Protein 1SFP (pdb70)

Secondary structure (DSSP, 8-state):
--EE-SS-EEE--SEEEEE---SS-SEEEEEEE--TT-EEEEEEEEEE--TTTEEEEEESSSTTSPEEEEESEEEEEEEE-SSSEEEEEEEE-TTSPPPP-EEEEEEES--

Solvent-accessible surface area: 5998 Å² total; per-residue (Å²): 130,75,142,28,62,98,28,10,36,117,8,133,76,60,20,0,11,0,4,9,25,160,22,119,115,45,82,1,46,0,10,0,57,6,62,125,163,64,45,0,81,0,26,1,98,159,1,138,11,61,76,126,82,6,17,0,26,0,7,28,11,98,72,87,33,98,80,76,15,143,29,25,124,31,54,133,29,85,37,116,3,86,35,25,42,0,0,0,43,4,56,26,98,94,165,30,103,12,29,131,2,62,0,48,2,64,13,22,81,96,113

Sequence (111 aa):
LPRNTNCGGILKEESGVIATYYGPKTNCVWTIQMPPEYHVRVSIQYLQLNCNKESLEIIDGLPGSPVLGKICEGSLMDYRSSGSIMTVKYIREPEHPASFYEVLYFQDPQA

Foldseek 3Di:
DAEDQDQEDEAEDQKYKYKHHFDQDFKGKHKYFYPWVWKKKKFFAWAAADVVFKWKWKAQAPPVGDTPDTDHGDGGDMDIHPTGMMMMMMGGHSVDGGDIGMMMMHIVPGD

CATH classification: 2.60.120.290

Nearest PDB structures (foldseek):
  1sfp-assembly1_A-2  TM=1.004E+00  e=3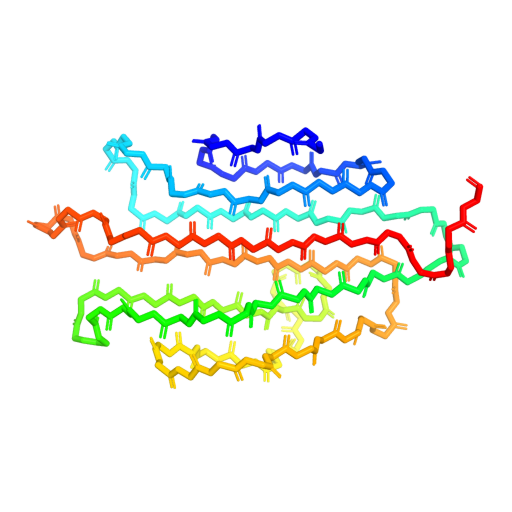.758E-27  Bos taurus
  1spp-assembly1_A  TM=9.540E-01  e=2.477E-16  Sus scrofa
  1spp-assembly1_B  TM=9.251E-01  e=1.235E-13  Sus scrofa
  7b01-assembly1_A  TM=8.034E-01  e=1.778E-03  Escherichia coli
  5azy-assembly3_A  TM=5.639E-01  e=2.150E-03  Rattus norvegicus

Radius of gyration: 13.08 Å; Cα contacts (8 Å, |Δi|>4): 276; chains: 1; bounding box: 26×26×41 Å

B-factor: mean 29.89, std 19.71, range [5.8, 161.91]

Structure (mmCIF, N/CA/C/O backbone):
data_1SFP
#
_entry.id   1SFP
#
_cell.length_a   41.550
_cell.length_b   52.440
_cell.length_c   48.190
_cell.angle_alpha   90.00
_cell.angle_beta   90.00
_cell.angle_gamma   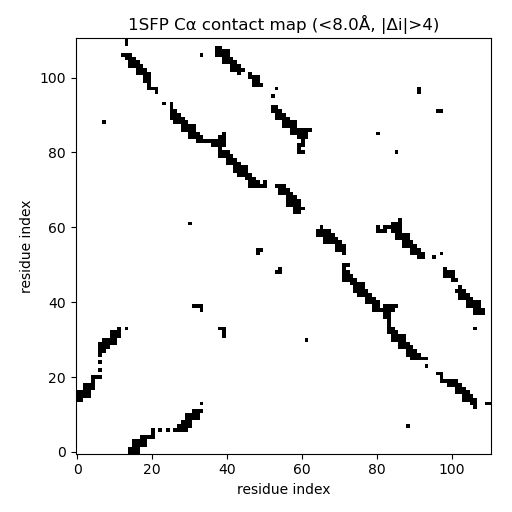90.00
#
_symmetry.space_group_name_H-M   'P 21 21 2'
#
loop_
_entity.id
_entity.type
_entity.pdbx_description
1 polymer ASFP
2 water water
#
loop_
_atom_site.group_PDB
_atom_site.id
_atom_site.type_symbol
_atom_site.label_atom_id
_atom_site.label_alt_id
_atom_site.label_comp_id
_atom_site.label_asym_id
_atom_site.label_entity_id
_atom_site.label_seq_id
_atom_site.pdbx_PDB_ins_code
_atom_site.Cartn_x
_atom_site.Cartn_y
_atom_site.Cartn_z
_atom_site.occupancy
_atom_site.B_iso_or_equiv
_atom_site.auth_seq_id
_atom_site.auth_comp_id
_atom_site.auth_asym_id
_atom_site.auth_atom_id
_atom_site.pdbx_PDB_model_num
ATOM 1 N N . LEU A 1 4 ? 0.389 23.904 6.733 1.00 63.40 4 LEU A N 1
ATOM 2 C CA . LEU A 1 4 ? -0.609 22.949 6.266 1.00 48.78 4 LEU A CA 1
ATOM 3 C C . LEU A 1 4 ? -1.935 23.108 6.999 1.00 47.39 4 LEU A C 1
ATOM 4 O O . LEU A 1 4 ? -1.999 23.122 8.232 1.00 44.93 4 LEU A O 1
ATOM 9 N N . PRO A 1 5 ? -2.999 23.199 6.207 1.00 45.67 5 PRO A N 1
ATOM 10 C CA . PRO A 1 5 ? -4.341 23.365 6.778 1.00 45.82 5 PRO A CA 1
ATOM 11 C C . PRO A 1 5 ? -4.616 22.242 7.781 1.00 52.80 5 PRO A C 1
ATOM 12 O O . PRO A 1 5 ? -4.520 21.063 7.443 1.00 43.24 5 PRO A O 1
ATOM 16 N N . ARG A 1 6 ? -4.908 22.656 9.003 1.00 34.29 6 ARG A N 1
ATOM 17 C CA . ARG A 1 6 ? -5.208 21.757 10.118 1.00 33.73 6 ARG A CA 1
ATOM 18 C C . ARG A 1 6 ? -6.720 21.582 10.255 1.00 56.29 6 ARG A C 1
ATOM 19 O O . ARG A 1 6 ? -7.457 22.573 10.306 1.00 56.46 6 ARG A O 1
ATOM 27 N N . ASN A 1 7 ? -7.197 20.338 10.254 1.00 34.65 7 ASN A N 1
ATOM 28 C CA . ASN A 1 7 ? -8.601 20.012 10.442 1.00 33.64 7 ASN A CA 1
ATOM 29 C C . ASN A 1 7 ? -8.822 19.405 11.828 1.00 44.13 7 ASN A C 1
ATOM 30 O O . ASN A 1 7 ? -8.207 18.398 12.182 1.00 37.26 7 ASN A O 1
ATOM 35 N N . THR A 1 8 ? -9.687 20.029 12.627 1.00 20.80 8 THR A N 1
ATOM 36 C CA . THR A 1 8 ? -9.970 19.496 13.951 1.00 24.63 8 THR A CA 1
ATOM 37 C C . THR A 1 8 ? -11.477 19.397 14.194 1.00 36.59 8 THR A C 1
ATOM 38 O O . THR A 1 8 ? -11.888 19.328 15.351 1.00 39.55 8 THR A O 1
ATOM 42 N N . ASN A 1 9 ? -12.240 19.347 13.114 1.00 41.11 9 ASN A N 1
ATOM 43 C CA . ASN A 1 9 ? -13.674 19.086 13.108 1.00 20.92 9 ASN A CA 1
ATOM 44 C C . ASN A 1 9 ? -13.897 17.601 13.361 1.00 30.82 9 ASN A C 1
ATOM 45 O O . ASN A 1 9 ? -12.977 16.793 13.191 1.00 27.62 9 ASN A O 1
ATOM 50 N N . CYS A 1 10 ? -15.111 17.218 13.769 1.00 22.32 10 CYS A N 1
ATOM 51 C CA . CYS A 1 10 ? -15.323 15.780 13.918 1.00 14.85 10 CYS A CA 1
ATOM 52 C C . CYS A 1 10 ? -15.708 15.192 12.568 1.00 33.22 10 CYS A C 1
ATOM 53 O O . CYS A 1 10 ? -16.873 14.966 12.247 1.00 20.64 10 CYS A O 1
ATOM 56 N N . GLY A 1 11 ? -14.679 14.917 11.757 1.00 16.17 11 GLY A N 1
ATOM 57 C CA . GLY A 1 11 ? -14.970 14.313 10.464 1.00 11.58 11 GLY A CA 1
ATOM 58 C C . GLY A 1 11 ? -15.250 15.344 9.393 1.00 12.37 11 GLY A C 1
ATOM 59 O O . GLY A 1 11 ? -15.233 16.553 9.636 1.00 18.51 11 GLY A O 1
ATOM 60 N N . GLY A 1 12 ? -15.532 14.846 8.197 1.00 14.05 12 GLY A N 1
ATOM 61 C CA . GLY A 1 12 ? -15.837 15.681 7.058 1.00 18.55 12 GLY A CA 1
ATOM 62 C C . GLY A 1 12 ? -15.160 15.154 5.809 1.00 16.65 12 GLY A C 1
ATOM 63 O O . GLY A 1 12 ? -14.224 14.368 5.908 1.00 17.70 12 GLY A O 1
ATOM 64 N N . ILE A 1 13 ? -15.589 15.588 4.638 1.00 15.89 13 ILE A N 1
ATOM 65 C CA . ILE A 1 13 ? -14.884 15.271 3.397 1.00 11.40 13 ILE A CA 1
ATOM 66 C C . ILE A 1 13 ? -13.802 16.315 3.146 1.00 16.95 13 ILE A C 1
ATOM 67 O O . ILE A 1 13 ? -14.103 17.501 3.211 1.00 16.57 13 ILE A O 1
ATOM 72 N N . LEU A 1 14 ? -12.566 15.872 2.951 1.00 12.91 14 LEU A N 1
ATOM 73 C CA . LEU A 1 14 ? -11.389 16.734 2.838 1.00 13.90 14 LEU A CA 1
ATOM 74 C C . LEU A 1 14 ? -10.864 16.670 1.406 1.00 13.69 14 LEU A C 1
ATOM 75 O O . LEU A 1 14 ? -10.776 15.579 0.844 1.00 17.71 14 LEU A O 1
ATOM 80 N N . LYS A 1 15 ? -10.616 17.806 0.761 1.00 13.72 15 LYS A N 1
ATOM 81 C CA . LYS A 1 15 ? -10.174 17.784 -0.634 1.00 14.92 15 LYS A CA 1
ATOM 82 C C . LYS A 1 15 ? -8.877 18.570 -0.830 1.00 19.72 15 LYS A C 1
ATOM 83 O O . LYS A 1 15 ? -8.511 18.912 -1.959 1.00 18.27 15 LYS A O 1
ATOM 89 N N . GLU A 1 16 ? -8.219 18.960 0.249 1.00 17.72 16 GLU A N 1
ATOM 90 C CA . GLU A 1 16 ? -6.995 19.769 0.135 1.00 18.80 16 GLU A CA 1
ATOM 91 C C . GLU A 1 16 ? -5.864 18.882 -0.405 1.00 16.54 16 GLU A C 1
ATOM 92 O O . GLU A 1 16 ? -5.871 17.686 -0.143 1.00 16.71 16 GLU A O 1
ATOM 101 N N . GLU A 1 17 ? -4.918 19.432 -1.138 1.00 11.81 17 GLU A N 1
ATOM 102 C CA . GLU A 1 17 ? -3.820 18.670 -1.733 1.00 20.95 17 GLU A CA 1
ATOM 103 C C . GLU A 1 17 ? -2.857 18.197 -0.648 1.00 13.80 17 GLU A C 1
ATOM 104 O O . GLU A 1 17 ? -2.128 17.226 -0.832 1.00 19.34 17 GLU A O 1
ATOM 110 N N . SER A 1 18 ? -2.936 18.833 0.515 1.00 17.10 18 SER A N 1
ATOM 111 C CA . SER A 1 18 ? -2.212 18.360 1.689 1.00 13.45 18 SER A CA 1
ATOM 112 C C . SER A 1 18 ? -2.811 18.966 2.941 1.00 13.62 18 SER A C 1
ATOM 113 O O . SER A 1 18 ? -3.300 20.093 2.949 1.00 18.90 18 SER A O 1
ATOM 116 N N . GLY A 1 19 ? -2.737 18.268 4.072 1.00 13.14 19 GLY A N 1
ATOM 117 C CA . GLY A 1 19 ? -3.328 18.869 5.266 1.00 10.28 19 GLY A CA 1
ATOM 118 C C . GLY A 1 19 ? -2.991 18.047 6.482 1.00 16.49 19 GLY A C 1
ATOM 119 O O . GLY A 1 19 ? -2.262 17.043 6.380 1.00 20.00 19 GLY A O 1
ATOM 120 N N . VAL A 1 20 ? -3.535 18.477 7.607 1.00 11.07 20 VAL A N 1
ATOM 121 C CA . VAL A 1 20 ? -3.386 17.751 8.857 1.00 16.91 20 VAL A CA 1
ATOM 122 C C . VAL A 1 20 ? -4.744 17.506 9.516 1.00 23.06 20 VAL A C 1
ATOM 123 O O . VAL A 1 20 ? -5.593 18.382 9.576 1.00 23.49 20 VAL A O 1
ATOM 127 N N . ILE A 1 21 ? -4.938 16.295 10.015 1.00 14.48 21 ILE A N 1
ATOM 128 C CA . ILE A 1 21 ? -6.055 15.974 10.886 1.00 15.53 21 ILE A CA 1
ATOM 129 C C . ILE A 1 21 ? -5.575 15.864 12.317 1.00 19.82 21 ILE A C 1
ATOM 130 O O . ILE A 1 21 ? -4.655 15.112 12.654 1.00 18.89 21 ILE A O 1
ATOM 135 N N . ALA A 1 22 ? -6.128 16.685 13.209 1.00 13.76 22 ALA A N 1
ATOM 136 C CA . ALA A 1 22 ? -5.613 16.571 14.592 1.00 11.46 22 ALA A CA 1
ATOM 137 C C . ALA A 1 22 ? -6.814 16.422 15.516 1.00 25.54 22 ALA A C 1
ATOM 138 O O . ALA A 1 22 ? -7.946 16.562 15.049 1.00 20.85 22 ALA A O 1
ATOM 140 N N . THR A 1 23 ? -6.537 16.123 16.773 1.00 19.24 23 THR A N 1
ATOM 141 C CA . THR A 1 23 ? -7.552 15.776 17.743 1.00 26.49 23 THR A CA 1
ATOM 142 C C . THR A 1 23 ? -8.753 16.717 17.751 1.00 24.02 23 THR A C 1
ATOM 143 O O . THR A 1 23 ? -8.628 17.929 17.914 1.00 21.17 23 THR A O 1
ATOM 147 N N . TYR A 1 24 ? -9.949 16.150 17.656 1.00 21.84 24 TYR A N 1
ATOM 148 C CA . TYR A 1 24 ? -11.181 16.917 17.888 1.00 21.94 24 TYR A CA 1
ATOM 149 C C . TYR A 1 24 ? -11.577 16.780 19.356 1.00 22.66 24 TYR A C 1
ATOM 150 O O . TYR A 1 24 ? -11.586 15.658 19.866 1.00 21.88 24 TYR A O 1
ATOM 159 N N . TYR A 1 25 ? -11.883 17.884 20.039 1.00 28.14 25 TYR A N 1
ATOM 160 C CA . TYR A 1 25 ? -12.148 17.848 21.477 1.00 36.84 25 TYR A CA 1
ATOM 161 C C . TYR A 1 25 ? -13.609 17.989 21.869 1.00 32.64 25 TYR A C 1
ATOM 162 O O . TYR A 1 25 ? -13.931 18.128 23.056 1.00 27.85 25 TYR A O 1
ATOM 171 N N . GLY A 1 26 ? -14.569 17.894 20.954 1.00 33.51 26 GLY A N 1
ATOM 172 C CA . GLY A 1 26 ? -15.964 18.029 21.351 1.00 31.60 26 GLY A CA 1
ATOM 173 C C . GLY A 1 26 ? -16.630 16.748 21.794 1.00 28.17 26 GLY A C 1
ATOM 174 O O . GLY A 1 26 ? -15.957 15.734 21.984 1.00 24.38 26 GLY A O 1
ATOM 175 N N . PRO A 1 27 ? -17.953 16.805 21.998 1.00 22.53 27 PRO A N 1
ATOM 176 C CA . PRO A 1 27 ? -18.692 15.708 22.619 1.00 27.75 27 PRO A CA 1
ATOM 177 C C . PRO A 1 27 ? -18.854 14.462 21.767 1.00 14.90 27 PRO A C 1
ATOM 178 O O . PRO A 1 27 ? -19.053 13.367 22.297 1.00 20.87 27 PRO A O 1
ATOM 182 N N . LYS A 1 28 ? -18.762 14.574 20.440 1.00 25.46 28 LYS A N 1
ATOM 183 C CA . LYS A 1 28 ? -18.954 13.419 19.553 1.00 22.89 28 LYS A CA 1
ATOM 184 C C . LYS A 1 28 ? -17.894 12.356 19.802 1.00 25.33 28 LYS A C 1
ATOM 185 O O . LYS A 1 28 ? -16.762 12.715 20.161 1.00 25.05 28 LYS A O 1
ATOM 191 N N . THR A 1 29 ? -18.224 11.083 19.633 1.00 24.31 29 THR A N 1
ATOM 192 C CA . THR A 1 29 ? -17.287 10.014 19.986 1.00 23.19 29 THR A CA 1
ATOM 193 C C . THR A 1 29 ? -16.789 9.197 18.796 1.00 26.47 29 THR A C 1
ATOM 194 O O . THR A 1 29 ? -16.035 8.229 18.944 1.00 33.84 29 THR A O 1
ATOM 198 N N . ASN A 1 30 ? -17.238 9.547 17.608 1.00 21.25 30 ASN A N 1
ATOM 199 C CA . ASN A 1 30 ? -16.972 8.840 16.354 1.00 22.53 30 ASN A CA 1
ATOM 200 C C . ASN A 1 30 ? -16.713 9.890 15.275 1.00 27.70 30 ASN A C 1
ATOM 201 O O . ASN A 1 30 ? -17.668 10.586 14.910 1.00 25.88 30 ASN A O 1
ATOM 206 N N . CYS A 1 31 ? -15.498 10.078 14.782 1.00 18.81 31 CYS A N 1
ATOM 207 C CA . CYS A 1 31 ? -15.271 11.082 13.744 1.00 15.13 31 CYS A CA 1
ATOM 208 C C . CYS A 1 31 ? -14.705 10.389 12.508 1.00 23.31 31 CYS A C 1
ATOM 209 O O . CYS A 1 31 ? -13.799 9.559 12.639 1.00 16.80 31 CYS A O 1
ATOM 212 N N . VAL A 1 32 ? -15.273 10.744 11.369 1.00 14.51 32 VAL A N 1
ATOM 213 C CA . VAL A 1 32 ? -14.937 10.029 10.133 1.00 20.16 32 VAL A CA 1
ATOM 214 C C . VAL A 1 32 ? -14.470 11.035 9.087 1.00 16.83 32 VAL A C 1
ATOM 215 O O . VAL A 1 32 ? -15.285 11.837 8.636 1.00 14.14 32 VAL A O 1
ATOM 219 N N . TRP A 1 33 ? -13.161 11.026 8.775 1.00 15.23 33 TRP A N 1
ATOM 220 C CA . TRP A 1 33 ? -12.650 11.986 7.793 1.00 18.13 33 TRP A CA 1
ATOM 221 C C . TRP A 1 33 ? -12.453 11.245 6.471 1.00 19.46 33 TRP A C 1
ATOM 222 O O . TRP A 1 33 ? -11.814 10.199 6.436 1.00 17.01 33 TRP A O 1
AT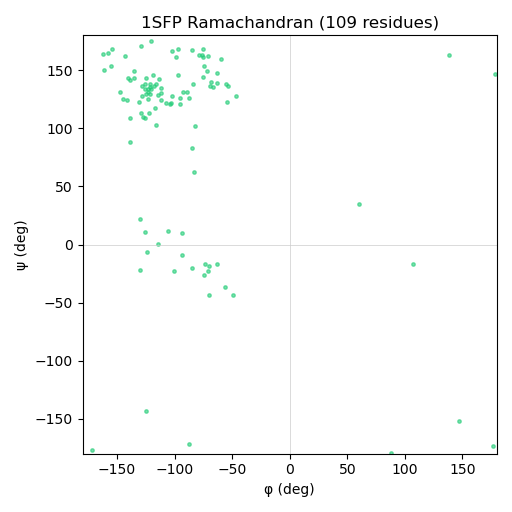OM 233 N N . THR A 1 34 ? -13.021 11.774 5.396 1.00 11.69 34 THR A N 1
ATOM 234 C CA . THR A 1 34 ? -12.848 11.071 4.114 1.00 15.62 34 THR A CA 1
ATOM 235 C C . THR A 1 34 ? -12.085 11.975 3.157 1.00 18.41 34 THR A C 1
ATOM 236 O O . THR A 1 34 ? -12.555 13.068 2.824 1.00 15.90 34 THR A O 1
ATOM 240 N N . ILE A 1 35 ? -10.902 11.499 2.772 1.00 12.33 35 ILE A N 1
ATOM 241 C CA . ILE A 1 35 ? -10.054 12.334 1.923 1.00 13.85 35 ILE A CA 1
ATOM 242 C C . ILE A 1 35 ? -10.272 11.955 0.468 1.00 17.21 35 ILE A C 1
ATOM 243 O O . ILE A 1 35 ? -10.158 10.800 0.063 1.00 13.93 35 ILE A O 1
ATOM 248 N N . GLN A 1 36 ? -10.696 12.935 -0.331 1.00 9.55 36 GLN A N 1
ATOM 249 C CA . GLN A 1 36 ? -11.100 12.638 -1.704 1.00 14.00 36 GLN A CA 1
ATOM 250 C C . GLN A 1 36 ? -10.281 13.435 -2.717 1.00 17.28 36 GLN A C 1
ATOM 251 O O . GLN A 1 36 ? -10.447 14.651 -2.826 1.00 17.75 36 GLN A O 1
ATOM 260 N N . MET A 1 37 ? -9.477 12.708 -3.486 1.00 16.38 37 MET A N 1
ATOM 261 C CA . MET A 1 37 ? -8.591 13.345 -4.450 1.00 15.36 37 MET A CA 1
ATOM 262 C C . MET A 1 37 ? -9.196 13.213 -5.838 1.00 17.12 37 MET A C 1
ATOM 263 O O . MET A 1 37 ? -10.090 12.377 -6.002 1.00 21.73 37 MET A O 1
ATOM 268 N N . PRO A 1 38 ? -8.684 13.955 -6.807 1.00 23.48 38 PRO A N 1
ATOM 269 C CA . PRO A 1 38 ? -9.162 13.814 -8.190 1.00 22.20 38 PRO A CA 1
ATOM 270 C C . PRO A 1 38 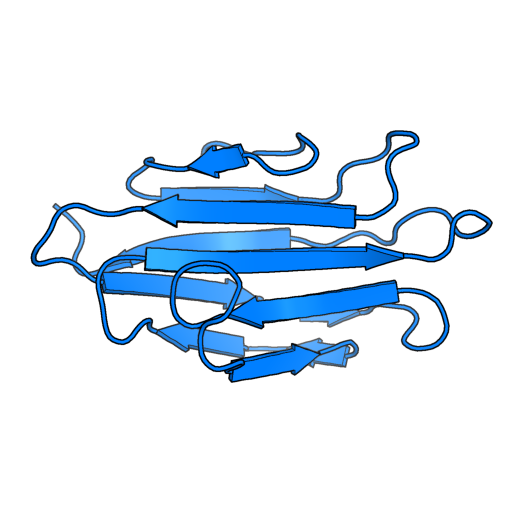? -8.956 12.398 -8.697 1.00 31.51 38 PRO A C 1
ATOM 271 O O . PRO A 1 38 ? -8.207 11.591 -8.138 1.00 30.46 38 PRO A O 1
ATOM 275 N N . PRO A 1 39 ? -9.718 12.076 -9.735 1.00 55.63 39 PRO A N 1
ATOM 276 C CA . PRO A 1 39 ? -9.789 10.705 -10.232 1.00 52.84 39 PRO A CA 1
ATOM 277 C C . PRO A 1 39 ? -8.475 10.006 -10.466 1.00 44.52 39 PRO A C 1
ATOM 278 O O . PRO A 1 39 ? -8.303 8.813 -10.145 1.00 43.49 39 PRO A O 1
ATOM 282 N N . GLU A 1 40 ? -7.437 10.607 -11.062 1.00 33.18 40 GLU A N 1
ATOM 283 C CA . GLU A 1 40 ? -6.331 9.643 -11.288 1.00 56.25 40 GLU A CA 1
ATOM 284 C C . GLU A 1 40 ? -5.299 9.630 -10.176 1.00 37.57 40 GLU A C 1
ATOM 285 O O . GLU A 1 40 ? -4.234 9.023 -10.284 1.00 35.22 40 GLU A O 1
ATOM 291 N N . TYR A 1 41 ? -5.596 10.299 -9.066 1.00 20.17 41 TYR A N 1
ATOM 292 C CA . TYR A 1 41 ? -4.640 10.444 -7.983 1.00 17.54 41 TYR A CA 1
ATOM 293 C C . TYR A 1 41 ? -4.830 9.430 -6.878 1.00 22.05 41 TYR A C 1
ATOM 294 O O . TYR A 1 41 ? -5.824 8.717 -6.799 1.00 23.13 41 TYR A O 1
ATOM 303 N N . HIS A 1 42 ? -3.840 9.359 -5.992 1.00 13.98 42 HIS A N 1
ATOM 304 C CA . HIS A 1 42 ? -3.953 8.545 -4.794 1.00 16.16 42 HIS A CA 1
ATOM 305 C C . HIS A 1 42 ? -3.801 9.464 -3.591 1.00 10.03 42 HIS A C 1
ATOM 306 O O . HIS A 1 42 ? -3.547 10.661 -3.710 1.00 15.69 42 HIS A O 1
ATOM 313 N N . VAL A 1 43 ? -3.994 8.832 -2.441 1.00 14.69 43 VAL A N 1
ATOM 314 C CA . VAL A 1 43 ? -3.833 9.583 -1.203 1.00 12.39 43 VAL A CA 1
ATOM 315 C C . VAL A 1 43 ? -2.683 8.938 -0.427 1.00 13.12 43 VAL A C 1
ATOM 316 O O . VAL A 1 43 ? -2.669 7.727 -0.281 1.00 16.39 43 VAL A O 1
ATOM 320 N N . ARG A 1 44 ? -1.802 9.760 0.127 1.00 12.33 44 ARG A N 1
ATOM 321 C CA . ARG A 1 44 ? -0.787 9.171 1.004 1.00 17.29 44 ARG A CA 1
ATOM 322 C C . ARG A 1 44 ? -1.073 9.636 2.420 1.00 19.05 44 ARG A C 1
ATOM 323 O O . ARG A 1 44 ? -1.432 10.796 2.653 1.00 18.10 44 ARG A O 1
ATOM 331 N N . VAL A 1 45 ? -1.023 8.742 3.395 1.00 13.63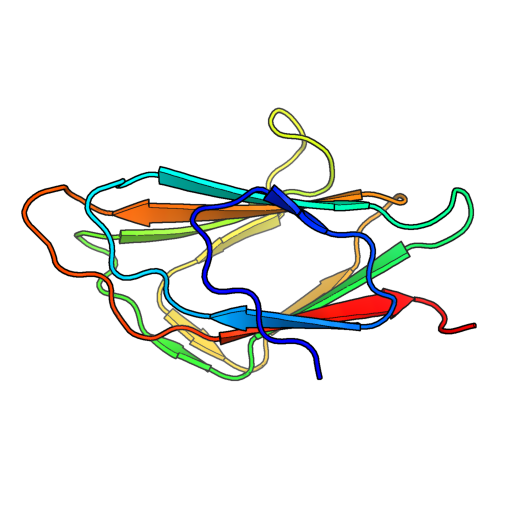 45 VAL A N 1
ATOM 332 C CA . VAL A 1 45 ? -1.315 9.162 4.772 1.00 13.00 45 VAL A CA 1
ATOM 333 C C . VAL A 1 45 ? -0.107 8.802 5.639 1.00 24.68 45 VAL A C 1
ATOM 334 O O . VAL A 1 45 ? 0.367 7.675 5.506 1.00 22.72 45 VAL A O 1
ATOM 338 N N . SER A 1 46 ? 0.377 9.740 6.442 1.00 18.05 46 SER A N 1
ATOM 339 C CA . SER A 1 46 ? 1.534 9.515 7.297 1.00 18.71 46 SER A CA 1
ATOM 340 C C . SER A 1 46 ? 1.216 9.843 8.756 1.00 19.94 46 SER A C 1
ATOM 341 O O . SER A 1 46 ? 0.688 10.912 9.081 1.00 19.98 46 SER A O 1
ATOM 344 N N . ILE A 1 47 ? 1.622 8.943 9.639 1.00 12.59 47 ILE A N 1
ATOM 345 C CA . ILE A 1 47 ? 1.498 9.163 11.080 1.00 9.72 47 ILE A CA 1
ATOM 346 C C . ILE A 1 47 ? 2.863 8.934 11.720 1.00 20.84 47 ILE A C 1
ATOM 347 O O . ILE A 1 47 ? 3.355 7.805 11.750 1.00 19.64 47 ILE A O 1
ATOM 352 N N . GLN A 1 48 ? 3.511 9.987 12.186 1.00 17.54 48 GLN A N 1
ATOM 353 C CA . GLN A 1 48 ? 4.884 9.892 12.677 1.00 19.00 48 GLN A CA 1
ATOM 354 C C . GLN A 1 48 ? 4.997 9.124 13.980 1.00 20.12 48 GLN A C 1
ATOM 355 O O . GLN A 1 48 ? 5.890 8.316 14.239 1.00 26.85 48 GLN A O 1
ATOM 361 N N . TYR A 1 49 ? 4.067 9.417 14.881 1.00 16.46 49 TYR A N 1
ATOM 362 C CA . TYR A 1 49 ? 4.031 8.769 16.182 1.00 15.49 49 TYR A CA 1
ATOM 363 C C . TYR A 1 49 ? 2.574 8.648 16.603 1.00 23.11 49 TYR A C 1
ATOM 364 O O . TYR A 1 49 ? 1.853 9.650 16.566 1.00 22.10 49 TYR A O 1
ATOM 373 N N . LEU A 1 50 ? 2.148 7.488 17.039 1.00 19.57 50 LEU A N 1
ATOM 374 C CA . LEU A 1 50 ? 0.778 7.430 17.562 1.00 22.23 50 LEU A CA 1
ATOM 375 C C . LEU A 1 50 ? 0.773 6.792 18.938 1.00 26.57 50 LEU A C 1
ATOM 376 O O . LEU A 1 50 ? 1.291 5.690 19.170 1.00 21.32 50 LEU A O 1
ATOM 381 N N . GLN A 1 51 ? 0.158 7.474 19.909 1.00 16.55 51 GLN A N 1
ATOM 382 C CA . GLN A 1 51 ? 0.091 6.826 21.226 1.00 17.18 51 GLN A CA 1
ATOM 383 C C . GLN A 1 51 ? -1.287 7.043 21.856 1.00 31.24 51 GLN A C 1
ATOM 384 O O . GLN A 1 51 ? -1.485 7.999 22.598 1.00 26.75 51 GLN A O 1
ATOM 390 N N . LEU A 1 52 ? -2.221 6.159 21.560 1.00 19.71 52 LEU A N 1
ATOM 391 C CA . LEU A 1 52 ? -3.577 6.148 22.080 1.00 21.96 52 LEU A CA 1
ATOM 392 C C . LEU A 1 52 ? -3.758 5.167 23.232 1.00 30.26 52 LEU A C 1
ATOM 393 O O . LEU A 1 52 ? -2.974 4.244 23.433 1.00 34.30 52 LEU A O 1
ATOM 398 N N . ASN A 1 53 ? -4.821 5.329 24.019 1.00 25.92 53 ASN A N 1
ATOM 399 C CA . ASN A 1 53 ? -5.189 4.302 24.986 1.00 25.25 53 ASN A CA 1
ATOM 400 C C . ASN A 1 53 ? -5.985 3.216 24.263 1.00 35.74 53 ASN A C 1
ATOM 401 O O . ASN A 1 53 ? -7.176 3.369 23.984 1.00 30.52 53 ASN A O 1
ATOM 406 N N . CYS A 1 54 ? -5.356 2.091 23.949 1.00 27.05 54 CYS A N 1
ATOM 407 C CA . CYS A 1 54 ? -6.038 1.098 23.122 1.00 30.39 54 CYS A CA 1
ATOM 408 C C . CYS A 1 54 ? -7.266 0.539 23.814 1.00 30.98 54 CYS A C 1
ATOM 409 O O . CYS A 1 54 ? -8.148 -0.026 23.166 1.00 33.58 54 CYS A O 1
ATOM 413 N N . ASN A 1 55 ? -7.392 0.718 25.132 1.00 28.49 55 ASN A N 1
ATOM 414 C CA . ASN A 1 55 ? -8.612 0.266 25.797 1.00 43.60 55 ASN A CA 1
ATOM 415 C C . ASN A 1 55 ? -9.800 1.176 25.525 1.00 41.65 55 ASN A C 1
ATOM 416 O O . ASN A 1 55 ? -10.956 0.780 25.676 1.00 38.58 55 ASN A O 1
ATOM 421 N N . LYS A 1 56 ? -9.566 2.456 25.230 1.00 35.49 56 LYS A N 1
ATOM 422 C CA . LYS A 1 56 ? -10.719 3.353 25.180 1.00 24.99 56 LYS A CA 1
ATOM 423 C C . LYS A 1 56 ? -10.871 4.078 23.861 1.00 29.34 56 LYS A C 1
ATOM 424 O O . LYS A 1 56 ? -11.829 4.826 23.631 1.00 24.20 56 LYS A O 1
ATOM 430 N N . GLU A 1 57 ? -9.904 3.945 22.959 1.00 33.52 57 GLU A N 1
ATOM 431 C CA . GLU A 1 57 ? -10.031 4.696 21.703 1.00 28.90 57 GLU A CA 1
ATOM 432 C C . GLU A 1 57 ? -9.194 4.035 20.621 1.00 31.20 57 GLU A C 1
ATOM 433 O O . GLU A 1 57 ? -8.349 3.189 20.924 1.00 28.67 57 GLU A O 1
ATOM 439 N N . SER A 1 58 ? -9.437 4.387 19.360 1.00 21.45 58 SER A N 1
ATOM 440 C CA . SER A 1 58 ? -8.591 3.835 18.311 1.00 21.01 58 SER A CA 1
ATOM 441 C C . SER A 1 58 ? -8.727 4.660 17.039 1.00 24.52 58 SER A C 1
ATOM 442 O O . SER A 1 58 ? -9.662 5.437 16.896 1.00 21.00 58 SER A O 1
ATOM 445 N N . LEU A 1 59 ? -7.754 4.440 16.163 1.00 21.22 59 LEU A N 1
ATOM 446 C CA . LEU A 1 59 ? -7.762 5.087 14.851 1.00 13.35 59 LEU A CA 1
ATOM 447 C C . LEU A 1 59 ? -7.749 3.977 13.802 1.00 23.31 59 LEU A C 1
ATOM 448 O O . LEU A 1 59 ? -7.034 2.992 13.987 1.00 20.75 59 LEU A O 1
ATOM 453 N N . GLU A 1 60 ? -8.579 4.114 12.776 1.00 17.64 60 GLU A N 1
ATOM 454 C CA . GLU A 1 60 ? -8.707 3.127 11.716 1.00 17.97 60 GLU A CA 1
ATOM 455 C C . GLU A 1 60 ? -8.497 3.790 10.367 1.00 21.97 60 GLU A C 1
ATOM 456 O O . GLU A 1 60 ? -8.944 4.907 10.098 1.00 17.42 60 GLU A O 1
ATOM 462 N N . ILE A 1 61 ? -7.756 3.079 9.522 1.00 13.92 61 ILE A N 1
ATOM 463 C CA . ILE A 1 61 ? -7.467 3.622 8.192 1.00 10.33 61 ILE A CA 1
ATOM 464 C C . ILE A 1 61 ? -8.172 2.680 7.216 1.00 12.66 61 ILE A C 1
ATOM 465 O O . ILE A 1 61 ? -8.000 1.465 7.348 1.00 15.37 61 ILE A O 1
ATOM 470 N N . ILE A 1 62 ? -8.952 3.264 6.335 1.00 14.41 62 ILE A N 1
ATOM 471 C CA . ILE A 1 62 ? -9.827 2.525 5.428 1.00 9.63 62 ILE A CA 1
ATOM 472 C C . ILE A 1 62 ? -9.546 2.921 3.984 1.00 11.45 62 ILE A C 1
ATOM 473 O O . ILE A 1 62 ? -9.380 4.110 3.699 1.00 13.38 62 ILE A O 1
ATOM 478 N N . ASP A 1 63 ? -9.345 1.880 3.175 1.00 14.49 63 ASP A N 1
ATOM 479 C CA . ASP A 1 63 ? -8.907 2.074 1.797 1.00 11.55 63 ASP A CA 1
ATOM 480 C C . ASP A 1 63 ? -10.103 2.386 0.903 1.00 18.86 63 ASP A C 1
ATOM 481 O O . ASP A 1 63 ? -10.379 1.614 -0.008 1.00 17.17 63 ASP A O 1
ATOM 486 N N . GLY A 1 64 ? -10.783 3.505 1.158 1.00 12.02 64 GLY A N 1
ATOM 487 C CA . GLY A 1 64 ? -11.922 3.908 0.334 1.00 11.20 64 GLY A CA 1
ATOM 488 C C . GLY A 1 64 ? -12.940 4.632 1.211 1.00 20.02 64 GLY A C 1
ATOM 489 O O . GLY A 1 64 ? -12.562 5.180 2.254 1.00 14.18 64 GLY A O 1
ATOM 490 N N . LEU A 1 65 ? -14.213 4.553 0.833 1.00 17.00 65 LEU A N 1
ATOM 491 C CA . LEU A 1 65 ? -15.319 5.018 1.673 1.00 17.10 65 LEU A CA 1
ATOM 492 C C . LEU A 1 65 ? -15.578 4.022 2.788 1.00 17.81 65 LEU A C 1
ATOM 493 O O . LEU A 1 65 ? -15.141 2.872 2.652 1.00 17.16 65 LEU A O 1
ATOM 498 N N . PRO A 1 66 ? -16.294 4.410 3.832 1.00 17.53 66 PRO A N 1
ATOM 499 C CA . PRO A 1 66 ? -16.615 3.443 4.899 1.00 20.92 66 PRO A CA 1
ATOM 500 C C . PRO A 1 66 ? -17.267 2.197 4.318 1.00 21.59 66 PRO A C 1
ATOM 501 O O . PRO A 1 66 ? -17.969 2.264 3.301 1.00 21.52 66 PRO A O 1
ATOM 505 N N . GLY A 1 67 ? -16.868 1.007 4.761 1.00 18.23 67 GLY A N 1
ATOM 506 C CA . GLY A 1 67 ? -17.329 -0.190 4.060 1.00 20.84 67 GLY A CA 1
AT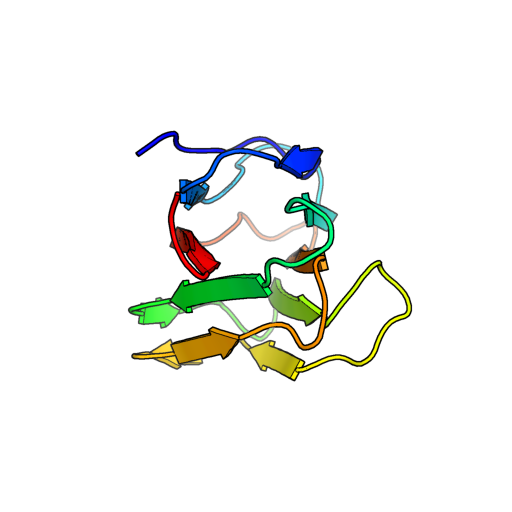OM 507 C C . GLY A 1 67 ? -16.251 -0.855 3.232 1.00 31.97 67 GLY A C 1
ATOM 508 O O . GLY A 1 67 ? -16.373 -2.026 2.854 1.00 24.95 67 GLY A O 1
ATOM 509 N N . SER A 1 68 ? -15.173 -0.121 2.973 1.00 19.59 68 SER A N 1
ATOM 510 C CA . SER A 1 68 ? -14.041 -0.611 2.198 1.00 14.41 68 SER A CA 1
ATOM 511 C C . SER A 1 68 ? -13.063 -1.377 3.075 1.00 12.94 68 SER A C 1
ATOM 512 O O . SER A 1 68 ? -13.143 -1.342 4.306 1.00 15.40 68 SER A O 1
ATOM 515 N N . PRO A 1 69 ? -12.119 -2.094 2.476 1.00 15.50 69 PRO A N 1
ATOM 516 C CA . PRO A 1 69 ? -11.131 -2.836 3.262 1.00 14.26 69 PRO A CA 1
ATOM 517 C C . PRO A 1 69 ? -10.367 -1.953 4.241 1.00 16.16 69 PRO A C 1
ATOM 518 O O . PRO A 1 69 ? -9.949 -0.837 3.929 1.00 18.20 69 PRO A O 1
ATOM 522 N N . VAL A 1 70 ? -10.199 -2.508 5.435 1.00 12.73 70 VAL A N 1
ATOM 523 C CA . VAL A 1 70 ? -9.438 -1.821 6.471 1.00 13.36 70 VAL A CA 1
ATOM 524 C C . VAL A 1 70 ? -7.943 -2.068 6.306 1.00 23.04 70 VAL A C 1
ATOM 525 O O . VAL A 1 70 ? -7.491 -3.192 6.065 1.00 14.84 70 VAL A O 1
ATOM 529 N N . LEU A 1 71 ? -7.103 -1.054 6.482 1.00 13.59 71 LEU A N 1
ATOM 530 C CA . LEU A 1 71 ? -5.656 -1.257 6.285 1.00 17.07 71 LEU A CA 1
ATOM 531 C C . LEU A 1 71 ? -5.020 -1.408 7.661 1.00 18.49 71 LEU A C 1
ATOM 532 O O . LEU A 1 71 ? -3.959 -2.005 7.816 1.00 18.67 71 LEU A O 1
ATOM 537 N N . GLY A 1 72 ? -5.727 -0.874 8.660 1.00 14.80 72 GLY A N 1
ATOM 538 C CA . GLY A 1 72 ? -5.292 -1.051 10.043 1.00 15.10 72 GLY A CA 1
ATOM 539 C C . GLY A 1 72 ? -6.187 -0.353 11.053 1.00 18.30 72 GLY A C 1
ATOM 540 O O . GLY A 1 72 ? -6.773 0.710 10.819 1.00 16.45 72 GLY A O 1
ATOM 541 N N . LYS A 1 73 ? -6.316 -0.965 12.218 1.00 18.66 73 LYS A N 1
ATOM 542 C CA . LYS A 1 73 ? -6.959 -0.352 13.379 1.00 20.10 73 LYS A CA 1
ATOM 543 C C . LYS A 1 73 ? -5.849 -0.233 14.405 1.00 15.73 73 LYS A C 1
ATOM 544 O O . LYS A 1 73 ? -5.332 -1.235 14.886 1.00 17.85 73 LYS A O 1
ATOM 550 N N . ILE A 1 74 ? -5.307 0.957 14.577 1.00 16.34 74 ILE A N 1
ATOM 551 C CA . ILE A 1 74 ? -4.005 1.009 15.241 1.00 18.62 74 ILE A CA 1
ATOM 552 C C . ILE A 1 74 ? -4.100 1.811 16.517 1.00 20.00 74 ILE A C 1
ATOM 553 O O . ILE A 1 74 ? -4.832 2.801 16.618 1.00 24.21 74 ILE A O 1
ATOM 558 N N . CYS A 1 75 ? -3.326 1.415 17.528 1.00 20.42 75 CYS A N 1
ATOM 559 C CA . CYS A 1 75 ? -3.403 2.334 18.670 1.00 23.06 75 CYS A CA 1
ATOM 560 C C . CYS A 1 75 ? -2.013 2.700 19.125 1.00 29.92 75 CYS A C 1
ATOM 561 O O . CYS A 1 75 ? -1.814 3.798 19.638 1.00 19.70 75 CYS A O 1
ATOM 565 N N . GLU A 1 76 ? -0.998 1.886 18.820 1.00 24.45 76 GLU A N 1
ATOM 566 C CA . GLU A 1 76 ? 0.354 2.328 19.198 1.00 22.38 76 GLU A CA 1
ATOM 567 C C . GLU A 1 76 ? 1.397 1.891 18.169 1.00 18.74 76 GLU A C 1
ATOM 568 O O . GLU A 1 76 ? 1.522 0.693 17.866 1.00 24.84 76 GLU A O 1
ATOM 574 N N . GLY A 1 77 ? 2.142 2.879 17.671 1.00 18.04 77 GLY A N 1
ATOM 575 C CA . GLY A 1 77 ? 3.196 2.697 16.692 1.00 23.83 77 GLY A CA 1
ATOM 576 C C . GLY A 1 77 ? 3.813 4.014 16.240 1.00 29.36 77 GLY A C 1
ATOM 577 O O . GLY A 1 77 ? 3.496 5.063 16.796 1.00 25.24 77 GLY A O 1
ATOM 578 N N . SER A 1 78 ? 4.689 3.964 15.240 1.00 16.21 78 SER A N 1
ATOM 579 C CA . SER A 1 78 ? 5.319 5.166 14.703 1.00 14.26 78 SER A CA 1
ATOM 580 C C . SER A 1 78 ? 5.729 4.928 13.257 1.00 14.01 78 SER A C 1
ATOM 581 O O . SER A 1 78 ? 5.683 3.793 12.775 1.00 20.04 78 SER A O 1
ATOM 584 N N . LEU A 1 79 ? 6.091 5.975 12.531 1.00 11.75 79 LEU A N 1
ATOM 585 C 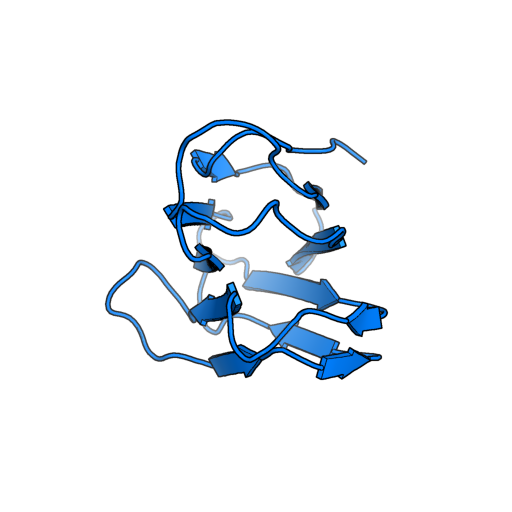CA . LEU A 1 79 ? 6.647 5.805 11.189 1.00 22.30 79 LEU A CA 1
ATOM 586 C C . LEU A 1 79 ? 5.698 5.098 10.236 1.00 32.98 79 LEU A C 1
ATOM 587 O O . LEU A 1 79 ? 6.105 4.324 9.366 1.00 21.34 79 LEU A O 1
ATOM 592 N N . MET A 1 80 ? 4.404 5.369 10.402 1.00 12.98 80 MET A N 1
ATOM 593 C CA . MET A 1 80 ? 3.402 4.679 9.593 1.00 13.24 80 MET A CA 1
ATOM 594 C C . MET A 1 80 ? 3.108 5.420 8.303 1.00 15.75 80 MET A C 1
ATOM 595 O O . MET A 1 80 ? 3.000 6.651 8.267 1.00 22.06 80 MET A O 1
ATOM 600 N N . ASP A 1 81 ? 3.126 4.672 7.215 1.00 13.56 81 ASP A N 1
ATOM 601 C CA . ASP A 1 81 ? 2.919 5.279 5.893 1.00 8.40 81 ASP A CA 1
ATOM 602 C C . ASP A 1 81 ? 1.859 4.445 5.173 1.00 18.50 81 ASP A C 1
ATOM 603 O O . ASP A 1 81 ? 2.038 3.228 5.125 1.00 19.17 81 ASP A O 1
ATOM 608 N N . TYR A 1 82 ? 0.759 5.039 4.753 1.00 10.47 82 TYR A N 1
ATOM 609 C CA . TYR A 1 82 ? -0.280 4.352 4.012 1.00 18.53 82 TYR A CA 1
ATOM 610 C C . TYR A 1 82 ? -0.542 4.983 2.654 1.00 15.67 82 TYR A C 1
ATOM 611 O O . TYR A 1 82 ? -0.652 6.203 2.509 1.00 19.34 82 TYR A O 1
ATOM 620 N N . ARG A 1 83 ? -0.716 4.134 1.643 1.00 12.14 83 ARG A N 1
ATOM 621 C CA . ARG A 1 83 ? -1.094 4.681 0.341 1.00 14.65 83 ARG A CA 1
ATOM 622 C C . ARG A 1 83 ? -2.409 4.024 -0.101 1.00 24.12 83 ARG A C 1
ATOM 623 O O . ARG A 1 83 ? -2.521 2.809 0.026 1.00 13.46 83 ARG A O 1
ATOM 631 N N . SER A 1 84 ? -3.364 4.822 -0.571 1.00 17.29 84 SER A N 1
ATOM 632 C CA . SER A 1 84 ? -4.677 4.290 -0.978 1.00 16.30 84 SER A CA 1
ATOM 633 C C . SER A 1 84 ? -4.590 3.561 -2.304 1.00 23.02 84 SER A C 1
ATOM 634 O O . SER A 1 84 ? -3.765 3.865 -3.171 1.00 16.29 84 SER A O 1
ATOM 637 N N . SER A 1 85 ? -5.470 2.596 -2.592 1.00 14.21 85 SER A N 1
ATOM 638 C CA . SER A 1 85 ? -5.375 1.978 -3.915 1.00 10.33 85 SER A CA 1
ATOM 639 C C . SER A 1 85 ? -6.130 2.799 -4.935 1.00 17.45 85 SER A C 1
ATOM 640 O O . SER A 1 85 ? -5.924 2.668 -6.138 1.00 24.14 85 SER A O 1
ATOM 643 N N . GLY A 1 86 ? -7.063 3.635 -4.473 1.00 19.77 86 GLY A N 1
ATOM 644 C CA . GLY A 1 86 ? -7.734 4.510 -5.434 1.00 18.02 86 GLY A CA 1
ATOM 645 C C . GLY A 1 86 ? -7.602 5.961 -5.004 1.00 22.60 86 GLY A C 1
ATOM 646 O O . GLY A 1 86 ? -6.563 6.281 -4.425 1.00 21.20 86 GLY A O 1
ATOM 647 N N . SER A 1 87 ? -8.636 6.767 -5.223 1.00 18.75 87 SER A N 1
ATOM 648 C CA . SER A 1 87 ? -8.659 8.207 -5.041 1.00 16.38 87 SER A CA 1
ATOM 649 C C . SER A 1 87 ? -9.165 8.626 -3.661 1.00 13.00 87 SER A C 1
ATOM 650 O O . SER A 1 87 ? -9.177 9.825 -3.358 1.00 15.95 87 SER A O 1
ATOM 653 N N . ILE A 1 88 ? -9.673 7.656 -2.916 1.00 12.16 88 ILE A N 1
ATOM 654 C CA . ILE A 1 88 ? -10.283 7.982 -1.627 1.00 14.16 88 ILE A CA 1
ATOM 655 C C . ILE A 1 88 ? -9.660 7.187 -0.496 1.00 10.67 88 ILE A C 1
ATOM 656 O O . ILE A 1 88 ? -9.388 6.003 -0.635 1.00 12.96 88 ILE A O 1
ATOM 661 N N . MET A 1 89 ? -9.530 7.844 0.648 1.00 11.04 89 MET A N 1
ATOM 662 C CA . MET A 1 89 ? -9.133 7.123 1.846 1.00 9.34 89 MET A CA 1
ATOM 663 C C . MET A 1 89 ? -9.933 7.660 3.024 1.00 9.52 89 MET A C 1
ATOM 664 O O . MET A 1 89 ? -10.119 8.880 3.136 1.00 14.17 89 MET A O 1
ATOM 669 N N . THR A 1 90 ? -10.303 6.778 3.940 1.00 7.67 90 THR A N 1
ATOM 670 C CA . THR A 1 90 ? -11.001 7.287 5.120 1.00 10.39 90 THR A CA 1
ATOM 671 C C . THR A 1 90 ? -10.214 7.049 6.388 1.00 14.35 90 THR A C 1
ATOM 672 O O . THR A 1 90 ? -9.613 5.992 6.583 1.00 14.74 90 THR A O 1
ATOM 676 N N . VAL A 1 91 ? -10.195 8.054 7.240 1.00 14.27 91 VAL A N 1
ATOM 677 C CA . VAL A 1 91 ? -9.617 7.945 8.575 1.00 9.30 91 VAL A CA 1
ATOM 678 C C . VAL A 1 91 ? -10.755 8.042 9.592 1.00 14.82 91 VAL A C 1
ATOM 679 O O . VAL A 1 91 ? -11.514 9.009 9.580 1.00 15.71 91 VAL A O 1
ATOM 683 N N . LYS A 1 92 ? -10.883 7.047 10.457 1.00 13.68 92 LYS A N 1
ATOM 684 C CA . LYS A 1 92 ? -11.931 7.064 11.474 1.00 20.96 92 LYS A CA 1
ATOM 685 C C . LYS A 1 92 ? -11.356 6.977 12.875 1.00 26.30 92 LYS A C 1
ATOM 686 O O . LYS A 1 92 ? -10.528 6.114 13.180 1.00 20.04 92 LYS A O 1
ATOM 692 N N . TYR A 1 93 ? -11.802 7.893 13.726 1.00 14.74 93 TYR A N 1
ATOM 693 C CA . TYR A 1 93 ? -11.363 7.846 15.126 1.00 9.82 93 TYR A CA 1
ATOM 694 C C . TYR A 1 93 ? -12.603 7.513 15.949 1.00 14.26 93 TYR A C 1
ATOM 695 O O . TYR A 1 93 ? -13.647 8.109 15.674 1.00 19.86 93 TYR A O 1
ATOM 704 N N . ILE A 1 94 ? -12.375 6.701 16.963 1.00 16.24 94 ILE A N 1
ATOM 705 C CA . ILE A 1 94 ? -13.449 6.314 17.864 1.00 15.48 94 ILE A CA 1
ATOM 706 C C . ILE A 1 94 ? -12.939 6.319 19.296 1.00 20.16 94 ILE A C 1
ATOM 707 O O . ILE A 1 94 ? -11.808 5.927 19.567 1.00 17.08 94 ILE A O 1
ATOM 712 N N . ARG A 1 95 ? -13.795 6.770 20.206 1.00 19.52 95 ARG A N 1
ATOM 713 C CA . ARG A 1 95 ? -13.420 6.705 21.622 1.00 24.72 95 ARG A CA 1
ATOM 714 C C . ARG A 1 95 ? -14.647 6.380 22.472 1.00 40.59 95 ARG A C 1
ATOM 715 O O . ARG A 1 95 ? -15.792 6.562 22.068 1.00 30.19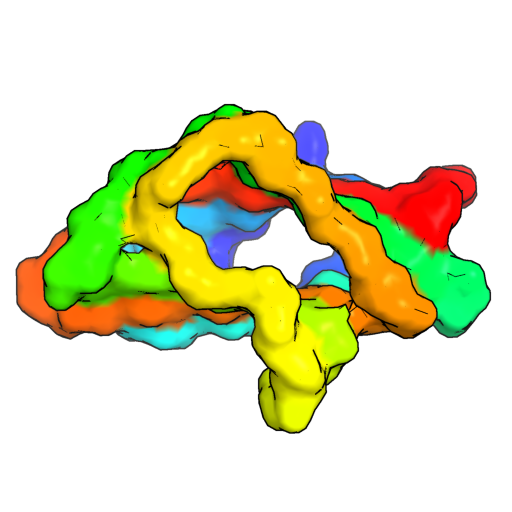 95 ARG A O 1
ATOM 723 N N . GLU A 1 96 ? -14.417 5.941 23.701 1.00 29.60 96 GLU A N 1
ATOM 724 C CA . GLU A 1 96 ? -15.503 5.804 24.667 1.00 25.12 96 GLU A CA 1
ATOM 725 C C . GLU A 1 96 ? -15.901 7.188 25.170 1.00 22.39 96 GLU A C 1
ATOM 726 O O . GLU A 1 96 ? -15.066 8.071 25.368 1.00 31.36 96 GLU A O 1
ATOM 732 N N . PRO A 1 97 ? -17.205 7.322 25.394 1.00 32.05 97 PRO A N 1
ATOM 733 C CA . PRO A 1 97 ? -17.800 8.584 25.836 1.00 37.66 97 PRO A CA 1
ATOM 734 C C . PRO A 1 97 ? -17.181 9.124 27.119 1.00 31.46 97 PRO A C 1
ATOM 735 O O . PRO A 1 97 ? -17.021 10.324 27.311 1.00 25.36 97 PRO A O 1
ATOM 739 N N . GLU A 1 98 ? -16.831 8.209 28.029 1.00 25.81 98 GLU A N 1
ATOM 740 C CA . GLU A 1 98 ? -16.278 8.636 29.307 1.00 37.64 98 GLU A CA 1
ATOM 741 C C . GLU A 1 98 ? -14.845 9.141 29.167 1.00 51.00 98 GLU A C 1
ATOM 742 O O . GLU A 1 98 ? -14.352 9.795 30.082 1.00 45.88 98 GLU A O 1
ATOM 748 N N . HIS A 1 99 ? -14.194 8.816 28.061 1.00 51.80 99 HIS A N 1
ATOM 749 C CA . HIS A 1 99 ? -12.772 9.074 27.873 1.00 35.55 99 HIS A CA 1
ATOM 750 C C . HIS A 1 99 ? -12.505 10.280 26.979 1.00 28.54 99 HIS A C 1
ATOM 751 O O . HIS A 1 99 ? -12.938 10.298 25.826 1.00 41.64 99 HIS A O 1
ATOM 758 N N . PRO A 1 100 ? -11.786 11.265 27.516 1.00 31.83 100 PRO A N 1
ATOM 759 C CA . PRO A 1 100 ? -11.306 12.418 26.757 1.00 37.05 100 PRO A CA 1
ATOM 760 C C . PRO A 1 100 ? -10.264 12.005 25.714 1.00 29.81 100 PRO A C 1
ATOM 761 O O . PRO A 1 100 ? -9.395 11.181 25.983 1.00 32.14 100 PRO A O 1
ATOM 765 N N . ALA A 1 101 ? -10.390 12.543 24.508 1.00 29.10 101 ALA A N 1
ATOM 766 C CA . ALA A 1 101 ? -9.581 12.121 23.375 1.00 26.20 101 ALA A CA 1
ATOM 767 C C . ALA A 1 101 ? -8.095 12.410 23.614 1.00 26.45 101 ALA A C 1
ATOM 768 O O . ALA A 1 101 ? -7.765 13.497 24.093 1.00 23.53 101 ALA A O 1
ATOM 770 N N . SER A 1 102 ? -7.245 11.464 23.218 1.00 29.84 102 SER A N 1
ATOM 771 C CA . SER A 1 102 ? -5.800 11.675 23.270 1.00 18.54 102 SER A CA 1
ATOM 772 C C . SER A 1 102 ? -5.372 12.526 22.079 1.00 23.77 102 SER A C 1
ATOM 773 O O . SER A 1 102 ? -6.071 12.645 21.072 1.00 24.58 102 SER A O 1
ATOM 776 N N . PHE A 1 103 ? -4.179 13.085 22.192 1.00 27.16 103 PHE A N 1
ATOM 777 C CA . PHE A 1 103 ? -3.593 13.872 21.110 1.00 24.03 103 PHE A CA 1
ATOM 778 C C . PHE A 1 103 ? -3.271 12.937 19.949 1.00 19.12 103 PHE A C 1
ATOM 779 O O . PHE A 1 103 ? -2.755 11.846 20.185 1.00 21.67 103 PHE A O 1
ATOM 787 N N . TYR A 1 104 ? -3.524 13.376 18.725 1.00 20.17 104 TYR A N 1
ATOM 788 C CA . TYR A 1 104 ? -3.091 12.629 17.542 1.00 17.96 104 TYR A CA 1
ATOM 789 C C . TYR A 1 104 ? -2.952 13.620 16.396 1.00 19.86 104 TYR A C 1
ATOM 790 O O . TYR A 1 104 ? -3.624 14.660 16.394 1.00 20.18 104 TYR A O 1
ATOM 799 N N . GLU A 1 105 ? -2.082 13.283 15.447 1.00 14.58 105 GLU A N 1
ATOM 800 C CA . GLU A 1 105 ? -1.879 14.149 14.290 1.00 16.14 105 GLU A CA 1
ATOM 801 C C . GLU A 1 105 ? -1.712 13.254 13.067 1.00 29.06 105 GLU A C 1
ATOM 802 O O . GLU A 1 105 ? -0.831 12.393 13.089 1.00 18.53 105 GLU A O 1
ATOM 808 N N . VAL A 1 106 ? -2.518 13.452 12.037 1.00 14.33 106 VAL A N 1
ATOM 809 C CA . VAL A 1 106 ? -2.421 12.584 10.859 1.00 13.69 106 VAL A CA 1
ATOM 810 C C . VAL A 1 106 ? -2.160 13.469 9.653 1.00 19.64 106 VAL A C 1
ATOM 811 O O . VAL A 1 106 ? -2.905 14.437 9.452 1.00 22.93 106 VAL A O 1
ATOM 815 N N . LEU A 1 107 ? -1.096 13.199 8.892 1.00 10.12 107 LEU A N 1
ATOM 816 C CA . LEU A 1 107 ? -0.839 14.060 7.726 1.00 21.70 107 LEU A CA 1
ATOM 817 C C . LEU A 1 107 ? -1.399 13.397 6.477 1.00 19.50 107 LEU A C 1
ATOM 818 O O . LEU A 1 107 ? -1.346 12.170 6.412 1.00 15.49 107 LEU A O 1
ATOM 823 N N . TYR A 1 108 ? -1.903 14.135 5.494 1.00 10.36 108 TYR A N 1
ATOM 824 C CA . TYR A 1 108 ? -2.307 13.465 4.256 1.00 12.18 108 TYR A CA 1
ATOM 825 C C . TYR A 1 108 ? -1.785 14.284 3.087 1.00 12.45 108 TYR A C 1
ATOM 826 O O . TYR A 1 108 ? -1.693 15.516 3.193 1.00 15.42 108 TYR A O 1
ATOM 835 N N . PHE A 1 109 ? -1.480 13.595 1.999 1.00 9.86 109 PHE A N 1
ATOM 836 C CA . PHE A 1 109 ? -1.030 14.243 0.785 1.00 11.53 109 PHE A CA 1
ATOM 837 C C . PHE A 1 109 ? -1.705 13.683 -0.452 1.00 12.70 109 PHE A C 1
ATOM 838 O O . PHE A 1 109 ? -1.883 12.478 -0.626 1.00 19.88 109 PHE A O 1
ATOM 846 N N . GLN A 1 110 ? -1.991 14.563 -1.408 1.00 9.96 110 GLN A N 1
ATOM 847 C CA . GLN A 1 110 ? -2.341 13.997 -2.723 1.00 5.80 110 GLN A CA 1
ATOM 848 C C . GLN A 1 110 ? -1.068 13.377 -3.321 1.00 19.80 110 GLN A C 1
ATOM 849 O O . GLN A 1 110 ? 0.006 13.968 -3.199 1.00 19.14 110 GLN A O 1
ATOM 855 N N . ASP A 1 111 ? -1.158 12.202 -3.905 1.00 17.19 111 ASP A N 1
ATOM 856 C CA . ASP A 1 111 ? -0.006 11.486 -4.451 1.00 10.58 111 ASP A CA 1
ATOM 857 C C . ASP A 1 111 ? -0.292 11.059 -5.877 1.00 14.75 111 ASP A C 1
ATOM 858 O O . ASP A 1 111 ? -1.139 10.184 -6.110 1.00 20.38 111 ASP A O 1
ATOM 863 N N . PRO A 1 112 ? 0.407 11.607 -6.869 1.00 16.85 112 PRO A N 1
ATOM 864 C CA . PRO A 1 112 ? 1.389 12.677 -6.686 1.00 17.00 112 PRO A CA 1
ATOM 865 C C . PRO A 1 112 ? 0.782 14.051 -6.440 1.00 27.14 112 PRO A C 1
ATOM 866 O O . PRO A 1 112 ? -0.397 14.290 -6.690 1.00 18.75 112 PRO A O 1
ATOM 870 N N . GLN A 1 113 ? 1.641 14.987 -6.035 1.00 16.07 113 GLN A N 1
ATOM 871 C CA . GLN A 1 113 ? 1.219 16.374 -5.921 1.00 15.24 113 GLN A CA 1
ATOM 872 C C . GLN A 1 113 ? 1.007 16.965 -7.298 1.00 24.95 113 GLN A C 1
ATOM 873 O O . GLN A 1 113 ? 1.453 16.436 -8.310 1.00 24.49 113 GLN A O 1
ATOM 879 N N . ALA A 1 114 ? 0.291 18.079 -7.339 1.00 30.15 114 ALA A N 1
ATOM 880 C CA . ALA A 1 114 ? 0.079 18.740 -8.625 1.00 39.88 114 ALA A CA 1
ATOM 881 C C . ALA A 1 114 ? 0.473 20.210 -8.492 1.00 44.90 114 ALA A C 1
ATOM 882 O O . ALA A 1 114 ? 0.072 20.820 -7.471 1.00 33.67 114 ALA A O 1
#

InterPro domains:
  IPR000124 Spermadhesin [PS00985] (30-54)
  IPR000124 Spermadhesin [PS00986] (74-95)
  IPR000859 CUB domain [PF00431] (30-126)
  IPR000859 CUB domain [PS01180] (30-131)
  IPR000859 CUB domain [SM00042] (30-131)
  IPR000859 CUB domain [cd00041] (30-129)
  IPR035914 Spermadhesin, CUB domain superfamily [G3DSA:2.60.120.290] (21-134)
  IPR035914 Spermadhesin, CUB domain superfamily [SSF49854] (27-129)
  IPR052129 Spermadhesin-Link domain-containing protein [PTHR46908] (26-113)

Organism: Bos taurus (NCBI:txid9913)